Protein AF-A0A9P0QC18-F1 (afdb_monomer_lite)

pLDDT: mean 82.93, std 15.1, range [37.62, 96.75]

Structure (mmCIF, N/CA/C/O backbone):
data_AF-A0A9P0QC18-F1
#
_entry.id   AF-A0A9P0QC18-F1
#
loop_
_atom_site.group_PDB
_atom_site.id
_atom_site.type_symbol
_atom_site.label_atom_id
_atom_site.label_alt_id
_atom_site.label_comp_id
_atom_site.label_asym_id
_atom_site.label_entity_id
_atom_site.label_seq_id
_atom_site.pdbx_PDB_ins_code
_atom_site.Cartn_x
_atom_site.Cartn_y
_atom_site.Cartn_z
_atom_site.occupancy
_atom_site.B_iso_or_equiv
_atom_site.auth_seq_id
_atom_site.auth_comp_id
_atom_site.auth_asym_id
_atom_site.auth_atom_id
_atom_site.pdbx_PDB_model_num
ATOM 1 N N . MET A 1 1 ? 7.847 1.633 -31.147 1.00 37.62 1 MET A N 1
ATOM 2 C CA . MET A 1 1 ? 7.925 2.990 -30.571 1.00 37.62 1 MET A CA 1
ATOM 3 C C . MET A 1 1 ? 8.164 2.812 -29.081 1.00 37.62 1 MET A C 1
ATOM 5 O O . MET A 1 1 ? 7.257 2.337 -28.421 1.00 37.62 1 MET A O 1
ATOM 9 N N . ASN A 1 2 ? 9.373 3.100 -28.589 1.00 45.09 2 ASN A N 1
ATOM 10 C CA . ASN A 1 2 ? 9.670 3.165 -27.152 1.00 45.09 2 ASN A CA 1
ATOM 11 C C . ASN A 1 2 ? 9.292 4.566 -26.666 1.00 45.09 2 ASN A C 1
ATOM 13 O O . ASN A 1 2 ? 10.047 5.509 -26.902 1.00 45.09 2 ASN A O 1
ATOM 17 N N . LEU A 1 3 ? 8.119 4.720 -26.050 1.00 53.09 3 LEU A N 1
ATOM 18 C CA . LEU A 1 3 ? 7.807 5.916 -25.271 1.00 53.09 3 LEU A CA 1
ATOM 19 C C . LEU A 1 3 ? 8.216 5.632 -23.825 1.00 53.09 3 LEU A C 1
ATOM 21 O O . LEU A 1 3 ? 7.545 4.859 -23.161 1.00 53.09 3 LEU A O 1
ATOM 25 N N . LEU A 1 4 ? 9.339 6.227 -23.408 1.00 53.38 4 LEU A N 1
ATOM 26 C CA . LEU A 1 4 ? 9.738 6.503 -22.019 1.00 53.38 4 LEU A CA 1
ATOM 27 C C . LEU A 1 4 ? 9.191 5.510 -20.975 1.00 53.38 4 LEU A C 1
ATOM 29 O O . LEU A 1 4 ? 8.343 5.851 -20.157 1.00 53.38 4 LEU A O 1
ATOM 33 N N . THR A 1 5 ? 9.715 4.286 -21.014 1.00 53.41 5 THR A N 1
ATOM 34 C CA . THR A 1 5 ? 9.776 3.370 -19.870 1.00 53.41 5 THR A CA 1
ATOM 35 C C . THR A 1 5 ? 10.675 3.996 -18.813 1.00 53.41 5 THR A C 1
ATOM 37 O O . THR A 1 5 ? 11.880 3.756 -18.787 1.00 53.41 5 THR A O 1
ATOM 40 N N . ASP A 1 6 ? 10.106 4.892 -18.026 1.00 65.56 6 ASP A N 1
ATOM 41 C CA . ASP A 1 6 ? 10.673 5.312 -16.761 1.00 65.56 6 ASP A CA 1
ATOM 42 C C . ASP A 1 6 ? 9.499 5.421 -15.793 1.00 65.56 6 ASP A C 1
ATOM 44 O O . ASP A 1 6 ? 8.499 6.092 -16.076 1.00 65.56 6 ASP A O 1
ATOM 48 N N . ASP A 1 7 ? 9.608 4.749 -14.650 1.00 70.12 7 ASP A N 1
ATOM 49 C CA . ASP A 1 7 ? 8.601 4.782 -13.587 1.00 70.12 7 ASP A CA 1
ATOM 50 C C . ASP A 1 7 ? 8.361 6.210 -13.055 1.00 70.12 7 ASP A C 1
ATOM 52 O O . ASP A 1 7 ? 7.443 6.432 -12.264 1.00 70.12 7 ASP A O 1
ATOM 56 N N . SER A 1 8 ? 9.135 7.204 -13.510 1.00 82.19 8 SER A N 1
ATOM 57 C CA . SER A 1 8 ? 8.944 8.626 -13.219 1.00 82.19 8 SER A CA 1
ATOM 58 C C . SER A 1 8 ? 7.530 9.133 -13.491 1.00 82.19 8 SER A C 1
ATOM 60 O O . SER A 1 8 ? 7.028 9.924 -12.697 1.00 82.19 8 SER A O 1
ATOM 62 N N . ILE A 1 9 ? 6.840 8.657 -14.534 1.00 88.62 9 ILE A N 1
ATOM 63 C CA . ILE A 1 9 ? 5.448 9.069 -14.795 1.00 88.62 9 ILE A CA 1
ATOM 64 C C . ILE A 1 9 ? 4.527 8.580 -13.670 1.00 88.62 9 ILE A C 1
ATOM 66 O O . ILE A 1 9 ? 3.720 9.350 -13.144 1.00 88.62 9 ILE A O 1
ATOM 70 N N . TRP A 1 10 ? 4.670 7.315 -13.268 1.00 89.38 10 TRP A N 1
ATOM 71 C CA . TRP A 1 10 ? 3.891 6.710 -12.185 1.00 89.38 10 TRP A CA 1
ATOM 72 C C . TRP A 1 10 ? 4.213 7.349 -10.838 1.00 89.38 10 TRP A C 1
ATOM 74 O O . TRP A 1 10 ? 3.314 7.597 -10.034 1.00 89.38 10 TRP A O 1
ATOM 84 N N . PHE A 1 11 ? 5.484 7.683 -10.621 1.00 90.44 11 PHE A N 1
ATOM 85 C CA . PHE A 1 11 ? 5.934 8.417 -9.451 1.00 90.44 11 PHE A CA 1
ATOM 86 C C . PHE A 1 11 ? 5.293 9.804 -9.379 1.00 90.44 11 PHE A C 1
ATOM 88 O O . PHE A 1 11 ? 4.700 10.138 -8.357 1.00 90.44 11 PHE A O 1
ATOM 95 N N . THR A 1 12 ? 5.377 10.607 -10.444 1.00 90.94 12 THR A N 1
ATOM 96 C CA . THR A 1 12 ? 4.782 11.952 -10.482 1.00 90.94 12 THR A CA 1
ATOM 97 C C . THR A 1 12 ? 3.273 11.887 -10.272 1.00 90.94 12 THR A C 1
ATOM 99 O O . THR A 1 12 ? 2.735 12.636 -9.463 1.00 90.94 12 THR A O 1
ATOM 102 N N . MET A 1 13 ? 2.598 10.940 -10.922 1.00 91.94 13 MET A N 1
ATOM 103 C CA . MET A 1 13 ? 1.160 10.735 -10.762 1.00 91.94 13 MET A CA 1
ATOM 104 C C . MET A 1 13 ? 0.777 10.393 -9.314 1.00 91.94 13 MET A C 1
ATOM 106 O O . MET A 1 13 ? -0.166 10.972 -8.774 1.00 91.94 13 MET A O 1
ATOM 110 N N . LEU A 1 14 ? 1.514 9.493 -8.653 1.00 93.44 14 LEU A N 1
ATOM 111 C CA . LEU A 1 14 ? 1.277 9.177 -7.242 1.00 93.44 14 LEU A CA 1
ATOM 112 C C . LEU A 1 14 ? 1.618 10.360 -6.324 1.00 93.44 14 LEU A C 1
ATOM 114 O O . LEU A 1 14 ? 0.857 10.625 -5.398 1.00 93.44 14 LEU A O 1
ATOM 118 N N . GLN A 1 15 ? 2.697 11.103 -6.596 1.00 94.62 15 GLN A N 1
ATOM 119 C CA . GLN A 1 15 ? 3.048 12.329 -5.861 1.00 94.62 15 GLN A CA 1
ATOM 120 C C . GLN A 1 15 ? 1.962 13.405 -5.951 1.00 94.62 15 GLN A C 1
ATOM 122 O O . GLN A 1 15 ? 1.732 14.125 -4.989 1.00 94.62 15 GLN A O 1
ATOM 127 N N . GLU A 1 16 ? 1.264 13.533 -7.073 1.00 92.94 16 GLU A N 1
ATOM 128 C CA . GLU A 1 16 ? 0.127 14.454 -7.156 1.00 92.94 16 GLU A CA 1
ATOM 129 C C . GLU A 1 16 ? -1.094 13.894 -6.415 1.00 92.94 16 GLU A C 1
ATOM 131 O O . GLU A 1 16 ? -1.780 14.614 -5.685 1.00 92.94 16 GLU A O 1
ATOM 136 N N . ALA A 1 17 ? -1.345 12.590 -6.555 1.00 92.12 17 ALA A N 1
ATOM 137 C CA . ALA A 1 17 ? -2.498 11.929 -5.961 1.00 92.12 17 ALA A CA 1
ATOM 138 C C . ALA A 1 17 ? -2.505 11.982 -4.425 1.00 92.12 17 ALA A C 1
ATOM 140 O O . ALA A 1 17 ? -3.583 12.141 -3.851 1.00 92.12 17 ALA A O 1
ATOM 141 N N . ILE A 1 18 ? -1.345 11.909 -3.754 1.00 93.25 18 ILE A N 1
ATOM 142 C CA . ILE A 1 18 ? -1.282 11.972 -2.278 1.00 93.25 18 ILE A CA 1
ATOM 143 C C . ILE A 1 18 ? -1.828 13.286 -1.703 1.00 93.25 18 ILE A C 1
ATOM 145 O O . ILE A 1 18 ? -2.205 13.330 -0.537 1.00 93.25 18 ILE A O 1
ATOM 149 N N . HIS A 1 19 ? -1.879 14.358 -2.498 1.00 89.12 19 HIS A N 1
ATOM 150 C CA . HIS A 1 19 ? -2.380 15.659 -2.052 1.00 89.12 19 HIS A CA 1
ATOM 151 C C . HIS A 1 19 ? -3.895 15.818 -2.211 1.00 89.12 19 HIS A C 1
ATOM 153 O O . HIS A 1 19 ? -4.464 16.767 -1.672 1.00 89.12 19 HIS A O 1
ATOM 159 N N . VAL A 1 20 ? -4.548 14.926 -2.960 1.00 85.12 20 VAL A N 1
ATOM 160 C CA . VAL A 1 20 ? -5.965 15.069 -3.341 1.00 85.12 20 VAL A CA 1
ATOM 161 C C . VAL A 1 20 ? -6.814 13.839 -3.028 1.00 85.12 20 VAL A C 1
ATOM 163 O O . VAL A 1 20 ? -8.036 13.950 -2.965 1.00 85.12 20 VAL A O 1
ATOM 166 N N . GLN A 1 21 ? -6.202 12.666 -2.846 1.00 82.12 21 GLN A N 1
ATOM 167 C CA . GLN A 1 21 ? -6.907 11.415 -2.580 1.00 82.12 21 GLN A CA 1
ATOM 168 C C . GLN A 1 21 ? -6.737 10.956 -1.136 1.00 82.12 21 GLN A C 1
ATOM 170 O O . GLN A 1 21 ? -5.661 11.048 -0.553 1.00 82.12 21 GLN A O 1
ATOM 175 N N . LEU A 1 22 ? -7.798 10.354 -0.599 1.00 88.38 22 LEU A N 1
ATOM 176 C CA . LEU A 1 22 ? -7.730 9.612 0.656 1.00 88.38 22 LEU A CA 1
ATOM 177 C C . LEU A 1 22 ? -6.853 8.352 0.499 1.00 88.38 22 LEU A C 1
ATOM 179 O O . LEU A 1 22 ? -6.864 7.748 -0.583 1.00 88.38 22 LEU A O 1
ATOM 183 N N . PRO A 1 23 ? -6.183 7.880 1.571 1.00 89.38 23 PRO A N 1
ATOM 184 C CA . PRO A 1 23 ? -5.301 6.705 1.541 1.00 89.38 23 PRO A CA 1
ATOM 185 C C . PRO A 1 23 ? -5.927 5.472 0.883 1.00 89.38 23 PRO A C 1
ATOM 187 O O . PRO A 1 23 ? -5.296 4.783 0.085 1.00 89.38 23 PRO A O 1
ATOM 190 N N . ARG A 1 24 ? -7.213 5.223 1.136 1.00 88.56 24 ARG A N 1
ATOM 191 C CA . ARG A 1 24 ? -7.965 4.126 0.519 1.00 88.56 24 ARG A CA 1
ATOM 192 C C . ARG A 1 24 ? -8.126 4.269 -0.997 1.00 88.56 24 ARG A C 1
ATOM 194 O O . ARG A 1 24 ? -7.921 3.303 -1.733 1.00 88.56 24 ARG A O 1
ATOM 201 N N . ALA A 1 25 ? -8.511 5.455 -1.470 1.00 89.31 25 ALA A N 1
ATOM 202 C CA . ALA A 1 25 ? -8.638 5.726 -2.901 1.00 89.31 25 ALA A CA 1
ATOM 203 C C . ALA A 1 25 ? -7.273 5.601 -3.592 1.00 89.31 25 ALA A C 1
ATOM 205 O O . ALA A 1 25 ? -7.180 4.965 -4.643 1.00 89.31 25 ALA A O 1
ATOM 206 N N . LEU A 1 26 ? -6.219 6.078 -2.924 1.00 93.31 26 LEU A N 1
ATOM 207 C CA . LEU A 1 26 ? -4.834 5.923 -3.347 1.00 93.31 26 LEU A CA 1
ATOM 208 C C . LEU A 1 26 ? -4.414 4.441 -3.425 1.00 93.31 26 LEU A C 1
ATOM 210 O O . LEU A 1 26 ? -3.851 4.033 -4.436 1.00 93.31 26 LEU A O 1
ATOM 214 N N . ARG A 1 27 ? -4.753 3.599 -2.432 1.00 94.75 27 ARG A N 1
ATOM 215 C CA . ARG A 1 27 ? -4.515 2.136 -2.470 1.00 94.75 27 ARG A CA 1
ATOM 216 C C . ARG A 1 27 ? -5.213 1.454 -3.637 1.00 94.75 27 ARG A C 1
ATOM 218 O O . ARG A 1 27 ? -4.623 0.599 -4.302 1.00 94.75 27 ARG A O 1
ATOM 225 N N . ARG A 1 28 ? -6.467 1.822 -3.903 1.00 92.81 28 ARG A N 1
ATOM 226 C CA . ARG A 1 28 ? -7.210 1.305 -5.057 1.00 92.81 28 ARG A CA 1
ATOM 227 C C . ARG A 1 28 ? -6.547 1.727 -6.365 1.00 92.81 28 ARG A C 1
ATOM 229 O O . ARG A 1 28 ? -6.358 0.879 -7.230 1.00 92.81 28 ARG A O 1
ATOM 236 N N . MET A 1 29 ? -6.160 2.997 -6.489 1.00 94.38 29 MET A N 1
ATOM 237 C CA . MET A 1 29 ? -5.453 3.503 -7.665 1.00 94.38 29 MET A CA 1
ATOM 238 C C . MET A 1 29 ? -4.127 2.767 -7.872 1.00 94.38 29 MET A C 1
ATOM 240 O O . MET A 1 29 ? -3.884 2.266 -8.964 1.00 94.38 29 MET A O 1
ATOM 244 N N . PHE A 1 30 ? -3.324 2.605 -6.821 1.00 96.12 30 PHE A N 1
ATOM 245 C CA . PHE A 1 30 ? -2.089 1.825 -6.865 1.00 96.12 30 PHE A CA 1
ATOM 246 C C . PHE A 1 30 ? -2.341 0.389 -7.351 1.00 96.12 30 PHE A C 1
ATOM 248 O O . PHE A 1 30 ? -1.670 -0.085 -8.261 1.00 96.12 30 PHE A O 1
ATOM 255 N N . SER A 1 31 ? -3.373 -0.279 -6.828 1.00 95.31 31 SER A N 1
ATOM 256 C CA . SER A 1 31 ? -3.749 -1.635 -7.259 1.00 95.31 31 SER A CA 1
ATOM 257 C C . SER A 1 31 ? -4.161 -1.693 -8.737 1.00 95.31 31 SER A C 1
ATOM 259 O O . SER A 1 31 ? -3.834 -2.650 -9.434 1.00 95.31 31 SER A O 1
ATOM 261 N N . GLN A 1 32 ? -4.859 -0.669 -9.237 1.00 94.38 32 GLN A N 1
ATOM 262 C CA . GLN A 1 32 ? -5.193 -0.548 -10.659 1.00 94.38 32 GLN A CA 1
ATOM 263 C C . GLN A 1 32 ? -3.944 -0.320 -11.514 1.00 94.38 32 GLN A C 1
ATOM 265 O O . GLN A 1 32 ? -3.822 -0.933 -12.572 1.00 94.38 32 GLN A O 1
ATOM 270 N N . MET A 1 33 ? -3.005 0.508 -11.052 1.00 94.56 33 MET A N 1
ATOM 271 C CA . MET A 1 33 ? -1.736 0.723 -11.745 1.00 94.56 33 MET A CA 1
ATOM 272 C C . MET A 1 33 ? -0.961 -0.591 -11.880 1.00 94.56 33 MET A C 1
ATOM 274 O O . MET A 1 33 ? -0.520 -0.911 -12.975 1.00 94.56 33 MET A O 1
ATOM 278 N N . LEU A 1 34 ? -0.881 -1.408 -10.822 1.00 95.25 34 LEU A N 1
ATOM 279 C CA . LEU A 1 34 ? -0.255 -2.736 -10.905 1.00 95.25 34 LEU A CA 1
ATOM 280 C C . LEU A 1 34 ? -0.886 -3.612 -12.000 1.00 95.25 34 LEU A C 1
ATOM 282 O O . LEU A 1 34 ? -0.185 -4.301 -12.730 1.00 95.25 34 LEU A O 1
ATOM 286 N N . LEU A 1 35 ? -2.213 -3.598 -12.131 1.00 94.25 35 LEU A N 1
ATOM 287 C CA . LEU A 1 35 ? -2.922 -4.470 -13.073 1.00 94.25 35 LEU A CA 1
ATOM 288 C C . LEU A 1 35 ? -2.829 -4.018 -14.532 1.00 94.25 35 LEU A C 1
ATOM 290 O O . LEU A 1 35 ? -2.860 -4.864 -15.427 1.00 94.25 35 LEU A O 1
ATOM 294 N N . PHE A 1 36 ? -2.791 -2.708 -14.774 1.00 92.56 36 PHE A N 1
ATOM 295 C CA . PHE A 1 36 ? -3.024 -2.142 -16.105 1.00 92.56 36 PHE A CA 1
ATOM 296 C C . PHE A 1 36 ? -1.855 -1.325 -16.658 1.00 92.56 36 PHE A C 1
ATOM 298 O O . PHE A 1 36 ? -1.877 -0.981 -17.839 1.00 92.56 36 PHE A O 1
ATOM 305 N N . CYS A 1 37 ? -0.849 -1.012 -15.842 1.00 90.06 37 CYS A N 1
ATOM 306 C CA . CYS A 1 37 ? 0.312 -0.231 -16.249 1.00 90.06 37 CYS A CA 1
ATOM 307 C C . CYS A 1 37 ? 1.572 -1.102 -16.323 1.00 90.06 37 CYS A C 1
ATOM 309 O O . CYS A 1 37 ? 1.740 -2.059 -15.570 1.00 90.06 37 CYS A O 1
ATOM 311 N N . GLU A 1 38 ? 2.487 -0.734 -17.218 1.00 87.38 38 GLU A N 1
ATOM 312 C CA . GLU A 1 38 ? 3.839 -1.291 -17.250 1.00 87.38 38 GLU A CA 1
ATOM 313 C C . GLU A 1 38 ? 4.696 -0.528 -16.234 1.00 87.38 38 GLU A C 1
ATOM 315 O O . GLU A 1 38 ? 5.188 0.565 -16.513 1.00 87.38 38 GLU A O 1
ATOM 320 N N . ILE A 1 39 ? 4.793 -1.081 -15.025 1.00 88.94 39 ILE A N 1
ATOM 321 C CA . ILE A 1 39 ? 5.639 -0.567 -13.944 1.00 88.94 39 ILE A CA 1
ATOM 322 C C . ILE A 1 39 ? 6.908 -1.418 -13.898 1.00 88.94 39 ILE A C 1
ATOM 324 O O . ILE A 1 39 ? 6.823 -2.640 -13.754 1.00 88.94 39 ILE A O 1
ATOM 328 N N . GLU A 1 40 ? 8.072 -0.785 -14.005 1.00 88.31 40 GLU A N 1
ATOM 329 C CA . GLU A 1 40 ? 9.367 -1.471 -14.023 1.00 88.31 40 GLU A CA 1
ATOM 330 C C . GLU A 1 40 ? 9.722 -2.031 -12.639 1.00 88.31 40 GLU A C 1
ATOM 332 O O . GLU A 1 40 ? 10.151 -3.182 -12.520 1.00 88.31 40 GLU A O 1
ATOM 337 N N . ASN A 1 41 ? 9.484 -1.253 -11.579 1.00 90.44 41 ASN A N 1
ATOM 338 C CA . ASN A 1 41 ? 9.762 -1.648 -10.204 1.00 90.44 41 ASN A CA 1
ATOM 339 C C . ASN A 1 41 ? 8.602 -1.312 -9.241 1.00 90.44 41 ASN A C 1
ATOM 341 O O . ASN A 1 41 ? 8.658 -0.329 -8.489 1.00 90.44 41 ASN A O 1
ATOM 345 N N . PRO A 1 42 ? 7.560 -2.166 -9.184 1.00 93.94 42 PRO A N 1
ATOM 346 C CA . PRO A 1 42 ? 6.438 -1.981 -8.266 1.00 93.94 42 PRO A CA 1
ATOM 347 C C . PRO A 1 42 ? 6.844 -1.927 -6.790 1.00 93.94 42 PRO A C 1
ATOM 349 O O . PRO A 1 42 ? 6.217 -1.214 -6.007 1.00 93.94 42 PRO A O 1
ATOM 352 N N . LEU A 1 43 ? 7.900 -2.655 -6.409 1.00 94.62 43 LEU A N 1
ATOM 353 C CA . LEU A 1 43 ? 8.417 -2.662 -5.044 1.00 94.62 43 LEU A CA 1
ATOM 354 C C . LEU A 1 43 ? 9.018 -1.304 -4.665 1.00 94.62 43 LEU A C 1
ATOM 356 O O . LEU A 1 43 ? 8.758 -0.818 -3.569 1.00 94.62 43 LEU A O 1
ATOM 360 N N . ALA A 1 44 ? 9.773 -0.666 -5.561 1.00 93.88 44 ALA A N 1
ATOM 361 C CA . ALA A 1 44 ? 10.315 0.669 -5.313 1.00 93.88 44 ALA A CA 1
ATOM 362 C C . ALA A 1 44 ? 9.201 1.714 -5.149 1.00 93.88 44 ALA A C 1
ATOM 364 O O . ALA A 1 44 ? 9.261 2.529 -4.227 1.00 93.88 44 ALA A O 1
ATOM 365 N N . LEU A 1 45 ? 8.155 1.660 -5.985 1.00 93.81 45 LEU A N 1
ATOM 366 C CA . LEU A 1 45 ? 6.981 2.523 -5.815 1.00 93.81 45 LEU A CA 1
ATOM 367 C C . LEU A 1 45 ? 6.267 2.246 -4.488 1.00 93.81 45 LEU A C 1
ATOM 369 O O . LEU A 1 45 ? 5.942 3.182 -3.761 1.00 93.81 45 LEU A O 1
ATOM 373 N N . TRP A 1 46 ? 6.055 0.980 -4.133 1.00 96.50 46 TRP A N 1
ATOM 374 C CA . TRP A 1 46 ? 5.486 0.632 -2.834 1.00 96.50 46 TRP A CA 1
ATOM 375 C C . TRP A 1 46 ? 6.311 1.217 -1.681 1.00 96.50 46 TRP A C 1
ATOM 377 O O . TRP A 1 46 ? 5.759 1.923 -0.846 1.00 96.50 46 TRP A O 1
ATOM 387 N N . GLU A 1 47 ? 7.625 0.993 -1.647 1.00 96.25 47 GLU A N 1
ATOM 388 C CA . GLU A 1 47 ? 8.496 1.483 -0.571 1.00 96.25 47 GLU A CA 1
ATOM 389 C C . GLU A 1 47 ? 8.459 3.008 -0.424 1.00 96.25 47 GLU A C 1
ATOM 391 O O . GLU A 1 47 ? 8.471 3.522 0.696 1.00 96.25 47 GLU A O 1
ATOM 396 N N . GLN A 1 48 ? 8.340 3.725 -1.541 1.00 95.75 48 GLN A N 1
ATOM 397 C CA . GLN A 1 48 ? 8.227 5.178 -1.552 1.00 95.75 48 GLN A CA 1
ATOM 398 C C . GLN A 1 48 ? 6.884 5.677 -0.993 1.00 95.75 48 GLN A C 1
ATOM 400 O O . GLN A 1 48 ? 6.840 6.691 -0.297 1.00 95.75 48 GLN A O 1
ATOM 405 N N . PHE A 1 49 ? 5.780 4.994 -1.311 1.00 96.50 49 PHE A N 1
ATOM 406 C CA . PHE A 1 49 ? 4.424 5.480 -1.032 1.00 96.50 49 PHE A CA 1
ATOM 407 C C . PHE A 1 49 ? 3.700 4.734 0.096 1.00 96.50 49 PHE A C 1
ATOM 409 O O . PHE A 1 49 ? 2.619 5.169 0.493 1.00 96.50 49 PHE A O 1
ATOM 416 N N . LYS A 1 50 ? 4.268 3.660 0.663 1.00 96.69 50 LYS A N 1
ATOM 417 C CA . LYS A 1 50 ? 3.615 2.800 1.673 1.00 96.69 50 LYS A CA 1
ATOM 418 C C . LYS A 1 50 ? 3.085 3.559 2.884 1.00 96.69 50 LYS A C 1
ATOM 420 O O . LYS A 1 50 ? 2.046 3.182 3.418 1.00 96.69 5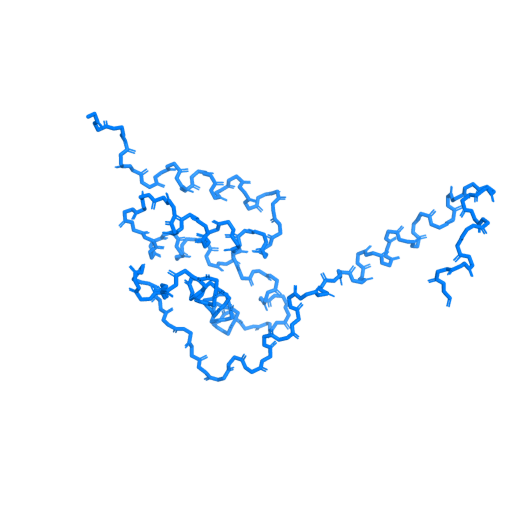0 LYS A O 1
ATOM 425 N N . TYR A 1 51 ? 3.751 4.646 3.279 1.00 96.75 51 TYR A N 1
ATOM 426 C CA . TYR A 1 51 ? 3.281 5.531 4.345 1.00 96.75 51 TYR A CA 1
ATOM 427 C C . TYR A 1 51 ? 1.937 6.177 3.991 1.00 96.75 51 TYR A C 1
ATOM 429 O O . TYR A 1 51 ? 0.962 6.000 4.713 1.00 96.75 51 TYR A O 1
ATOM 437 N N . HIS A 1 52 ? 1.850 6.841 2.836 1.00 96.06 52 HIS A N 1
ATOM 438 C CA . HIS A 1 52 ? 0.616 7.475 2.357 1.00 96.06 52 HIS A CA 1
ATOM 439 C C . HIS A 1 52 ? -0.474 6.451 2.032 1.00 96.06 52 HIS A C 1
ATOM 441 O O . HIS A 1 52 ? -1.644 6.656 2.341 1.00 96.06 52 HIS A O 1
ATOM 447 N N . LEU A 1 53 ? -0.080 5.313 1.459 1.00 95.50 53 LEU A N 1
ATOM 448 C CA . LEU A 1 53 ? -0.967 4.188 1.181 1.00 95.50 53 LEU A CA 1
ATOM 449 C C . LEU A 1 53 ? -1.493 3.518 2.446 1.00 95.50 53 LEU A C 1
ATOM 451 O O . LEU A 1 53 ? -2.398 2.709 2.325 1.00 95.50 53 LEU A O 1
ATOM 455 N N . SER A 1 54 ? -0.957 3.798 3.631 1.00 94.12 54 SER A N 1
ATOM 456 C CA . SER A 1 54 ? -1.374 3.147 4.883 1.00 94.12 54 SER A CA 1
ATOM 457 C C . SER A 1 54 ? -1.721 4.157 5.971 1.00 94.12 54 SER A C 1
ATOM 459 O O . SER A 1 54 ? -1.855 3.782 7.128 1.00 94.12 54 SER A O 1
ATOM 461 N N . GLU A 1 55 ? -1.839 5.437 5.628 1.00 93.31 55 GLU A N 1
ATOM 462 C CA . GLU A 1 55 ? -1.884 6.533 6.596 1.00 93.31 55 GLU A CA 1
ATOM 463 C C . GLU A 1 55 ? -3.087 6.444 7.551 1.00 93.31 55 GLU A C 1
ATOM 465 O O . GLU A 1 55 ? -2.958 6.652 8.754 1.00 93.31 55 GLU A O 1
ATOM 470 N N . ASP A 1 56 ? -4.255 6.078 7.036 1.00 88.25 56 ASP A N 1
ATOM 471 C CA . ASP A 1 56 ? -5.462 5.799 7.817 1.00 88.25 56 ASP A CA 1
ATOM 472 C C . ASP A 1 56 ? -5.288 4.598 8.760 1.00 88.25 56 ASP A C 1
ATOM 474 O O . ASP A 1 56 ? -5.678 4.674 9.925 1.00 88.25 56 ASP A O 1
ATOM 478 N N . TYR A 1 57 ? -4.635 3.524 8.311 1.00 89.38 57 TYR A N 1
ATOM 479 C CA . TYR A 1 57 ? -4.297 2.394 9.178 1.00 89.38 57 TYR A CA 1
ATOM 480 C C . TYR A 1 57 ? -3.270 2.775 10.246 1.00 89.38 57 TYR A C 1
ATOM 482 O O . TYR A 1 57 ? -3.427 2.378 11.396 1.00 89.38 57 TYR A O 1
ATOM 490 N N . ILE A 1 58 ? -2.269 3.594 9.912 1.00 90.94 58 ILE A N 1
ATOM 491 C CA . ILE A 1 58 ? -1.279 4.102 10.873 1.00 90.94 58 ILE A CA 1
ATOM 492 C C . ILE A 1 58 ? -1.979 4.912 11.965 1.00 90.94 58 ILE A C 1
ATOM 494 O O . ILE A 1 58 ? -1.730 4.688 13.148 1.00 90.94 58 ILE A O 1
ATOM 498 N N . ARG A 1 59 ? -2.898 5.812 11.589 1.00 87.31 59 ARG A N 1
ATOM 499 C CA . ARG A 1 59 ? -3.672 6.618 12.549 1.00 87.31 59 ARG A CA 1
ATOM 500 C C . ARG A 1 59 ? -4.521 5.758 13.488 1.00 87.31 59 ARG A C 1
ATOM 502 O O . ARG A 1 59 ? -4.657 6.109 14.654 1.00 87.31 59 ARG A O 1
ATOM 509 N N . ARG A 1 60 ? -5.089 4.652 12.992 1.00 84.38 60 ARG A N 1
ATOM 510 C CA . ARG A 1 60 ? -5.956 3.751 13.776 1.00 84.38 60 ARG A CA 1
ATOM 511 C C . ARG A 1 60 ? -5.181 2.793 14.672 1.00 84.38 60 ARG A C 1
ATOM 513 O O . ARG A 1 60 ? -5.561 2.586 15.818 1.00 84.38 60 ARG A O 1
ATOM 520 N N . LEU A 1 61 ? -4.126 2.186 14.138 1.00 84.69 61 LEU A N 1
ATOM 521 C CA . LEU A 1 61 ? -3.412 1.084 14.782 1.00 84.69 61 LEU A CA 1
ATOM 522 C C . LEU A 1 61 ? -2.226 1.564 15.621 1.00 84.69 61 LEU A C 1
ATOM 524 O O . LEU A 1 61 ? -1.810 0.859 16.536 1.00 84.69 61 LEU A O 1
ATOM 528 N N . ASN A 1 62 ? -1.684 2.750 15.319 1.00 86.25 62 ASN A N 1
ATOM 529 C CA . ASN A 1 62 ? -0.464 3.286 15.926 1.00 86.25 62 ASN A CA 1
ATOM 530 C C . ASN A 1 62 ? 0.736 2.311 15.847 1.00 86.25 62 ASN A C 1
ATOM 532 O O . ASN A 1 62 ? 1.626 2.323 16.696 1.00 86.25 62 ASN A O 1
ATOM 536 N N . ASP A 1 63 ? 0.744 1.467 14.813 1.00 88.31 63 ASP A N 1
ATOM 537 C CA . ASP A 1 63 ? 1.785 0.497 14.480 1.00 88.31 63 ASP A CA 1
ATOM 538 C C . ASP A 1 63 ? 1.971 0.512 12.958 1.00 88.31 63 ASP A C 1
ATOM 540 O O . ASP A 1 63 ? 1.058 0.178 12.197 1.00 88.31 63 ASP A O 1
ATOM 544 N N . ASN A 1 64 ? 3.152 0.945 12.513 1.00 92.94 64 ASN A N 1
ATOM 545 C CA . ASN A 1 64 ? 3.441 1.114 11.093 1.00 92.94 64 ASN A CA 1
ATOM 546 C C . ASN A 1 64 ? 3.559 -0.221 10.359 1.00 92.94 64 ASN A C 1
ATOM 548 O O . ASN A 1 64 ? 3.073 -0.329 9.237 1.00 92.94 64 ASN A O 1
ATOM 552 N N . ASP A 1 65 ? 4.191 -1.225 10.965 1.00 92.56 65 ASP A N 1
ATOM 553 C CA . ASP A 1 65 ? 4.414 -2.511 10.302 1.00 92.56 65 ASP A CA 1
ATOM 554 C C . ASP A 1 65 ? 3.087 -3.251 10.142 1.00 92.56 65 ASP A C 1
ATOM 556 O O . ASP A 1 65 ? 2.795 -3.799 9.074 1.00 92.56 65 ASP A O 1
ATOM 560 N N . L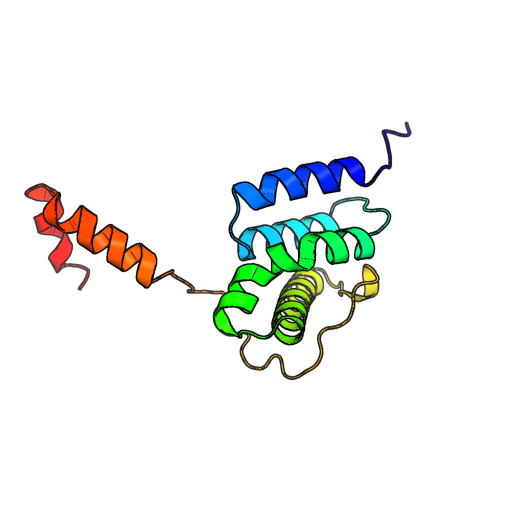EU A 1 66 ? 2.232 -3.177 11.166 1.00 90.25 66 LEU A N 1
ATOM 561 C CA . LEU A 1 66 ? 0.874 -3.689 11.077 1.00 90.25 66 LEU A CA 1
ATOM 562 C C . LEU A 1 66 ? 0.062 -2.917 10.027 1.00 90.25 66 LEU A C 1
ATOM 564 O O . LEU A 1 66 ? -0.571 -3.536 9.177 1.00 90.25 66 LEU A O 1
ATOM 568 N N . ALA A 1 67 ? 0.124 -1.584 10.006 1.00 91.56 67 ALA A N 1
ATOM 569 C CA . ALA A 1 67 ? -0.577 -0.776 9.008 1.00 91.56 67 ALA A CA 1
ATOM 570 C C . ALA A 1 67 ? -0.139 -1.085 7.563 1.00 91.56 67 ALA A C 1
ATOM 572 O O . ALA A 1 67 ? -0.984 -1.221 6.674 1.00 91.56 67 ALA A O 1
ATOM 573 N N . TYR A 1 68 ? 1.165 -1.259 7.328 1.00 94.38 68 TYR A N 1
ATOM 574 C CA . TYR A 1 68 ? 1.698 -1.677 6.029 1.00 94.38 68 TYR A CA 1
ATOM 575 C C . TYR A 1 68 ? 1.205 -3.068 5.642 1.00 94.38 68 TYR A C 1
ATOM 577 O O . TYR A 1 68 ? 0.811 -3.276 4.493 1.00 94.38 68 TYR A O 1
ATOM 585 N N . ASN A 1 69 ? 1.161 -4.005 6.592 1.00 92.81 69 ASN A N 1
ATOM 586 C CA . ASN A 1 69 ? 0.611 -5.335 6.357 1.00 92.81 69 ASN A CA 1
ATOM 587 C C . ASN A 1 69 ? -0.872 -5.280 5.950 1.00 92.81 69 ASN A C 1
ATOM 589 O O . ASN A 1 69 ? -1.285 -5.960 5.012 1.00 92.81 69 ASN A O 1
ATOM 593 N N . TYR A 1 70 ? -1.663 -4.416 6.592 1.00 90.31 70 TYR A N 1
ATOM 594 C CA . TYR A 1 70 ? -3.073 -4.204 6.251 1.00 90.31 70 TYR A CA 1
ATOM 595 C C . TYR A 1 70 ? -3.250 -3.619 4.844 1.00 90.31 70 TYR A C 1
ATOM 597 O O . TYR A 1 70 ? -4.099 -4.077 4.075 1.00 90.31 70 TYR A O 1
ATOM 605 N N . ALA A 1 71 ? -2.427 -2.643 4.463 1.00 93.19 71 ALA A N 1
ATOM 606 C CA . ALA A 1 71 ? -2.443 -2.100 3.109 1.00 93.19 71 ALA A CA 1
ATOM 607 C C . ALA A 1 71 ? -2.027 -3.146 2.058 1.00 93.19 71 ALA A C 1
ATOM 609 O O . ALA A 1 71 ? -2.689 -3.262 1.023 1.00 93.19 71 ALA A O 1
ATOM 610 N N . LEU A 1 72 ? -1.011 -3.970 2.340 1.00 94.62 72 LEU A N 1
ATOM 611 C CA . LEU A 1 72 ? -0.635 -5.100 1.483 1.00 94.62 72 LEU A CA 1
ATOM 612 C C . LEU A 1 72 ? -1.759 -6.132 1.362 1.00 94.62 72 LEU A C 1
ATOM 614 O O . LEU A 1 72 ? -1.962 -6.671 0.274 1.00 94.62 72 LEU A O 1
ATOM 618 N N . ALA A 1 73 ? -2.509 -6.390 2.435 1.00 92.06 73 ALA A N 1
ATOM 619 C CA . ALA A 1 73 ? -3.651 -7.300 2.420 1.00 92.06 73 ALA A CA 1
ATOM 620 C C . ALA A 1 73 ? -4.797 -6.781 1.545 1.00 92.06 73 ALA A C 1
ATOM 622 O O . ALA A 1 73 ? -5.351 -7.537 0.740 1.00 92.06 73 ALA A O 1
ATOM 623 N N . TYR A 1 74 ? -5.104 -5.484 1.646 1.00 91.75 74 TYR A N 1
ATOM 624 C CA . TYR A 1 74 ? -6.076 -4.815 0.781 1.00 91.75 74 TYR A CA 1
ATOM 625 C C . TYR A 1 74 ? -5.702 -4.967 -0.699 1.00 91.75 74 TYR A C 1
ATOM 627 O O . TYR A 1 74 ? -6.514 -5.427 -1.505 1.00 91.75 74 TYR A O 1
ATOM 635 N N . ILE A 1 75 ? -4.455 -4.625 -1.047 1.00 93.50 75 ILE A N 1
ATOM 636 C CA . ILE A 1 75 ? -3.946 -4.719 -2.422 1.00 93.50 75 ILE A CA 1
ATOM 637 C C . ILE A 1 75 ? -4.025 -6.171 -2.905 1.00 93.50 75 ILE A C 1
ATOM 639 O O . ILE A 1 75 ? -4.582 -6.432 -3.970 1.00 93.50 75 ILE A O 1
ATOM 643 N N . ASN A 1 76 ? -3.573 -7.133 -2.095 1.00 93.62 76 ASN A N 1
ATOM 644 C CA . ASN A 1 76 ? -3.588 -8.549 -2.461 1.00 93.62 76 ASN A CA 1
ATOM 645 C C . ASN A 1 76 ? -5.006 -9.054 -2.754 1.00 93.62 76 ASN A C 1
ATOM 647 O O . ASN A 1 76 ? -5.215 -9.781 -3.723 1.00 93.62 76 ASN A O 1
ATOM 651 N N . ARG A 1 77 ? -5.997 -8.640 -1.954 1.00 89.88 77 ARG A N 1
ATOM 652 C CA . ARG A 1 77 ? -7.407 -8.976 -2.188 1.00 89.88 77 ARG A CA 1
ATOM 653 C C . ARG A 1 77 ? -7.929 -8.357 -3.482 1.00 89.88 77 ARG A C 1
ATOM 655 O O . ARG A 1 77 ? -8.644 -9.030 -4.220 1.00 89.88 77 ARG A O 1
ATOM 662 N N . TYR A 1 78 ? -7.569 -7.107 -3.772 1.00 90.00 78 TYR A N 1
ATOM 663 C CA . TYR A 1 78 ? -7.958 -6.444 -5.017 1.00 90.00 78 TYR A CA 1
ATOM 664 C C . TYR A 1 78 ? -7.378 -7.163 -6.244 1.00 90.00 78 TYR A C 1
ATOM 666 O O . TYR A 1 78 ? -8.094 -7.426 -7.208 1.00 90.00 78 TYR A O 1
ATOM 674 N N . LEU A 1 79 ? -6.100 -7.546 -6.183 1.00 93.00 79 LEU A N 1
ATOM 675 C CA . LEU A 1 79 ? -5.420 -8.315 -7.228 1.00 93.00 79 LEU A CA 1
ATOM 676 C C . LEU A 1 79 ? -6.016 -9.719 -7.398 1.00 93.00 79 LEU A C 1
ATOM 678 O O . LEU A 1 79 ? -6.167 -10.189 -8.529 1.00 93.00 79 LEU A O 1
ATOM 682 N N . ALA A 1 80 ? -6.418 -10.366 -6.301 1.00 91.50 80 ALA A N 1
ATOM 683 C CA . ALA A 1 80 ? -7.020 -11.697 -6.326 1.00 91.50 80 ALA A CA 1
ATOM 684 C C . ALA A 1 80 ? -8.321 -11.742 -7.141 1.00 91.50 80 ALA A C 1
ATOM 686 O O . ALA A 1 80 ? -8.592 -12.751 -7.793 1.00 91.50 80 ALA A O 1
ATOM 687 N N . LEU A 1 81 ? -9.080 -10.638 -7.199 1.00 89.81 81 LEU A N 1
ATOM 688 C CA . LEU A 1 81 ? -10.262 -10.516 -8.067 1.00 89.81 81 LEU A CA 1
ATOM 689 C C . LEU A 1 81 ? -9.926 -10.665 -9.560 1.00 89.81 81 LEU A C 1
ATOM 691 O O . LEU A 1 81 ? -10.796 -11.019 -10.349 1.00 89.81 81 LEU A O 1
ATOM 695 N N . GLN A 1 82 ? -8.676 -10.403 -9.944 1.00 92.25 82 GLN A N 1
ATOM 696 C CA . GLN A 1 82 ? -8.152 -10.565 -11.303 1.00 92.25 82 GLN A CA 1
ATOM 697 C C . GLN A 1 82 ? -7.258 -11.811 -11.445 1.00 92.25 82 GLN A C 1
ATOM 699 O O . GLN A 1 82 ? -6.538 -11.950 -12.433 1.00 92.25 82 GLN A O 1
ATOM 704 N N . GLY A 1 83 ? -7.267 -12.717 -10.459 1.00 94.50 83 GLY A N 1
ATOM 705 C CA . GLY A 1 83 ? -6.424 -13.918 -10.454 1.00 94.50 83 GLY A CA 1
ATOM 706 C C . GLY A 1 83 ? -4.931 -13.635 -10.253 1.00 94.50 83 GLY A C 1
ATOM 707 O O . GLY A 1 83 ? -4.099 -14.444 -10.659 1.00 94.50 83 GLY A O 1
ATOM 708 N N . LYS A 1 84 ? -4.590 -12.483 -9.664 1.00 95.81 84 LYS A N 1
ATOM 709 C CA . LYS A 1 84 ? -3.223 -12.050 -9.346 1.00 95.81 84 LYS A CA 1
ATOM 710 C C . LYS A 1 84 ? -3.011 -11.967 -7.833 1.00 95.81 84 LYS A C 1
ATOM 712 O O . LYS A 1 84 ? -3.946 -12.084 -7.049 1.00 95.81 84 LYS A O 1
ATOM 717 N N . SER A 1 85 ? -1.774 -11.750 -7.418 1.00 95.75 85 SER A N 1
ATOM 718 C CA . SER A 1 85 ? -1.351 -11.618 -6.025 1.00 95.75 85 SER A CA 1
ATOM 719 C C . SER A 1 85 ? -0.217 -10.603 -5.897 1.00 95.75 85 SER A C 1
ATOM 721 O O . SER A 1 85 ? 0.439 -10.269 -6.882 1.00 95.75 85 SER A O 1
ATOM 723 N N . ASN A 1 86 ? 0.084 -10.164 -4.674 1.00 95.25 86 ASN A N 1
ATOM 724 C CA . ASN A 1 86 ? 1.231 -9.288 -4.396 1.00 95.25 86 ASN A CA 1
ATOM 725 C C . ASN A 1 86 ? 2.547 -9.852 -4.952 1.00 95.25 86 ASN A C 1
ATOM 727 O O . ASN A 1 86 ? 3.386 -9.110 -5.464 1.00 95.25 86 ASN A O 1
ATOM 731 N N . ARG A 1 87 ? 2.702 -11.181 -4.911 1.00 95.38 87 ARG A N 1
ATOM 732 C CA . ARG A 1 87 ? 3.901 -11.872 -5.391 1.00 95.38 87 ARG A CA 1
ATOM 733 C C . ARG A 1 87 ? 4.140 -11.670 -6.887 1.00 95.38 87 ARG A C 1
ATOM 735 O O . ARG A 1 87 ? 5.298 -11.597 -7.292 1.00 95.38 87 ARG A O 1
ATOM 742 N N . ASP A 1 88 ? 3.081 -11.546 -7.689 1.00 95.50 88 ASP A N 1
ATOM 743 C CA . ASP A 1 88 ? 3.193 -11.292 -9.133 1.00 95.50 88 ASP A CA 1
ATOM 744 C C . ASP A 1 88 ? 3.854 -9.937 -9.437 1.00 95.50 88 ASP A C 1
ATOM 746 O O . ASP A 1 88 ? 4.394 -9.745 -10.522 1.00 95.50 88 ASP A O 1
ATOM 750 N N . PHE A 1 89 ? 3.864 -9.030 -8.456 1.00 94.81 89 PHE A N 1
ATOM 751 C CA . PHE A 1 89 ? 4.442 -7.689 -8.534 1.00 94.81 89 PHE A CA 1
ATOM 752 C C . PHE A 1 89 ? 5.642 -7.503 -7.598 1.00 94.81 89 PHE A C 1
ATOM 754 O O . PHE A 1 89 ? 6.015 -6.376 -7.294 1.00 94.81 89 PHE A O 1
ATOM 761 N N . GLN A 1 90 ? 6.254 -8.596 -7.126 1.00 94.94 90 GLN A N 1
ATOM 762 C CA . GLN A 1 90 ? 7.406 -8.571 -6.207 1.00 94.94 90 GLN A CA 1
ATOM 763 C C . GLN A 1 90 ? 7.124 -7.881 -4.857 1.00 94.94 90 GLN A C 1
ATOM 765 O O . GLN A 1 90 ? 8.052 -7.533 -4.128 1.00 94.94 90 GLN A O 1
ATOM 770 N N . LEU A 1 91 ? 5.850 -7.708 -4.501 1.00 95.25 91 LEU A N 1
ATOM 771 C CA . LEU A 1 91 ? 5.439 -7.179 -3.208 1.00 95.25 91 LEU A CA 1
ATOM 772 C C . LEU A 1 91 ? 5.389 -8.300 -2.165 1.00 95.25 91 LEU A C 1
ATOM 774 O O . LEU A 1 91 ? 5.187 -9.477 -2.486 1.00 95.25 91 LEU A O 1
ATOM 778 N N . LEU A 1 92 ? 5.543 -7.924 -0.895 1.00 93.12 92 LEU A N 1
ATOM 779 C CA . LEU A 1 92 ? 5.410 -8.859 0.217 1.00 93.12 92 LEU A CA 1
ATOM 780 C C . LEU A 1 92 ? 3.966 -9.372 0.314 1.00 93.12 92 LEU A C 1
A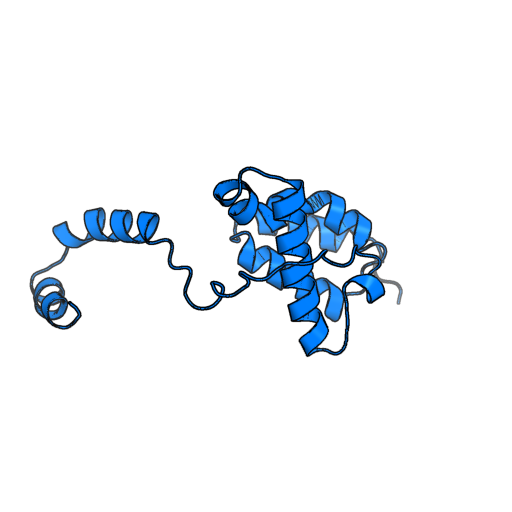TOM 782 O O . LEU A 1 92 ? 2.996 -8.630 0.125 1.00 93.12 92 LEU A O 1
ATOM 786 N N . LEU A 1 93 ? 3.830 -10.665 0.608 1.00 91.31 93 LEU A N 1
ATOM 787 C CA . LEU A 1 93 ? 2.535 -11.242 0.945 1.00 91.31 93 LEU A CA 1
ATOM 788 C C . LEU A 1 93 ? 2.129 -10.765 2.345 1.00 91.31 93 LEU A C 1
ATOM 790 O O . LEU A 1 93 ? 2.987 -10.720 3.229 1.00 91.31 93 LEU A O 1
ATOM 794 N N . PRO A 1 94 ? 0.847 -10.430 2.552 1.00 88.94 94 PRO A N 1
ATOM 795 C CA . PRO A 1 94 ? 0.357 -10.080 3.875 1.00 88.94 94 PRO A CA 1
ATOM 796 C C . PRO A 1 94 ? 0.497 -11.271 4.837 1.00 88.94 94 PRO A C 1
ATOM 798 O O . PRO A 1 94 ? 0.263 -12.419 4.451 1.00 88.94 94 PRO A O 1
ATOM 801 N N . THR A 1 95 ? 0.878 -11.008 6.085 1.00 86.31 95 THR A N 1
ATOM 802 C CA . THR A 1 95 ? 0.893 -11.997 7.168 1.00 86.31 95 THR A CA 1
ATOM 803 C C . THR A 1 95 ? -0.484 -12.102 7.828 1.00 86.31 95 THR A C 1
ATOM 805 O O . THR A 1 95 ? -1.155 -11.093 8.047 1.00 86.31 95 THR A O 1
ATOM 808 N N . GLU A 1 96 ? -0.902 -13.330 8.145 1.00 69.69 96 GLU A N 1
ATOM 809 C CA . GLU A 1 96 ? -2.126 -13.621 8.907 1.00 69.69 96 GLU A CA 1
ATOM 810 C C . GLU A 1 96 ? -1.929 -13.367 10.419 1.00 69.69 96 GLU A C 1
ATOM 812 O O . GLU A 1 96 ? -0.805 -13.525 10.911 1.00 69.69 96 GLU A O 1
ATOM 817 N N . PRO A 1 97 ? -2.996 -13.043 11.180 1.00 59.69 97 PRO A N 1
ATOM 818 C CA . PRO A 1 97 ? -4.384 -12.938 10.740 1.00 59.69 97 PRO A CA 1
ATOM 819 C C . PRO A 1 97 ? -4.760 -11.523 10.291 1.00 59.69 97 PRO A C 1
ATOM 821 O O . PRO A 1 97 ? -4.630 -10.566 11.055 1.00 59.69 97 PRO A O 1
ATOM 824 N N . VAL A 1 98 ? -5.332 -11.396 9.090 1.00 62.50 98 VAL A N 1
ATOM 825 C CA . VAL A 1 98 ? -6.023 -10.160 8.661 1.00 62.50 98 VAL A CA 1
ATOM 826 C C . VAL A 1 98 ? -7.534 -10.291 8.913 1.00 62.50 98 VAL A C 1
ATOM 828 O O . VAL A 1 98 ? -8.375 -9.970 8.076 1.00 62.50 98 VAL A O 1
ATOM 831 N N . GLU A 1 99 ? -7.896 -10.822 10.084 1.00 54.66 99 GLU A N 1
ATOM 832 C CA . GLU A 1 99 ? -9.255 -11.264 10.445 1.00 54.66 99 GLU A CA 1
ATOM 833 C C . GLU A 1 99 ? -10.288 -10.127 10.564 1.00 54.66 99 GLU A C 1
ATOM 835 O O . GLU A 1 99 ? -11.475 -10.394 10.716 1.00 54.66 99 GLU A O 1
ATOM 840 N N . HIS A 1 100 ? -9.871 -8.862 10.461 1.00 54.28 100 HIS A N 1
ATOM 841 C CA . HIS A 1 100 ? -10.740 -7.684 10.598 1.00 54.28 100 HIS A CA 1
ATOM 842 C C . HIS A 1 100 ? -10.946 -6.905 9.287 1.00 54.28 100 HIS A C 1
ATOM 844 O O . HIS A 1 100 ? -11.330 -5.743 9.315 1.00 54.28 100 HIS A O 1
ATOM 850 N N . LEU A 1 101 ? -10.774 -7.528 8.113 1.00 53.50 101 LEU A N 1
ATOM 851 C CA . LEU A 1 101 ? -11.080 -6.900 6.807 1.00 53.50 101 LEU A CA 1
ATOM 852 C C . LEU A 1 101 ? -12.586 -6.632 6.557 1.00 53.50 101 LEU A C 1
ATOM 854 O O . LEU A 1 101 ? -13.010 -6.494 5.407 1.00 53.50 101 LEU A O 1
ATOM 858 N N . ILE A 1 102 ? -13.409 -6.566 7.606 1.00 49.62 102 ILE A N 1
ATOM 859 C CA . ILE A 1 102 ? -14.786 -6.079 7.544 1.00 49.62 102 ILE A CA 1
ATOM 860 C C . ILE A 1 102 ? -14.781 -4.645 8.064 1.00 49.62 102 ILE A C 1
ATOM 862 O O . ILE A 1 102 ? -15.064 -4.424 9.228 1.00 49.62 102 ILE A O 1
ATOM 866 N N . GLU A 1 103 ? -14.455 -3.685 7.203 1.00 53.00 103 GLU A N 1
ATOM 867 C CA . GLU A 1 103 ? -14.937 -2.299 7.351 1.00 53.00 103 GLU A CA 1
ATOM 868 C C . GLU A 1 103 ? -14.779 -1.458 6.070 1.00 53.00 103 GLU A C 1
ATOM 870 O O . GLU A 1 103 ? -15.018 -0.260 6.070 1.00 53.00 103 GLU A O 1
ATOM 875 N N . ASP A 1 104 ? -14.454 -2.058 4.920 1.00 51.12 104 ASP A N 1
ATOM 876 C CA . ASP A 1 104 ? -14.315 -1.286 3.680 1.00 51.12 104 ASP A CA 1
ATOM 877 C C . ASP A 1 104 ? -15.661 -0.888 3.038 1.00 51.12 104 ASP A C 1
ATOM 879 O O . ASP A 1 104 ? -15.683 -0.052 2.139 1.00 51.12 104 ASP A O 1
ATOM 883 N N . GLU A 1 105 ? -16.811 -1.422 3.448 1.00 50.47 105 GLU A N 1
ATOM 884 C CA . GLU A 1 105 ? -18.084 -1.048 2.802 1.00 50.47 105 GLU A CA 1
ATOM 885 C C . GLU A 1 105 ? -18.799 0.156 3.443 1.00 50.47 105 GLU A C 1
ATOM 887 O O . GLU A 1 105 ? -19.637 0.759 2.778 1.00 50.47 105 GLU A O 1
ATOM 892 N N . TYR A 1 106 ? -18.420 0.591 4.658 1.00 47.84 106 TYR A N 1
ATOM 893 C CA . TYR A 1 106 ? -19.128 1.665 5.388 1.00 47.84 106 TYR A CA 1
ATOM 894 C C . TYR A 1 106 ? -18.243 2.542 6.292 1.00 47.84 106 TYR A C 1
ATOM 896 O O . TYR A 1 106 ? -18.686 3.003 7.3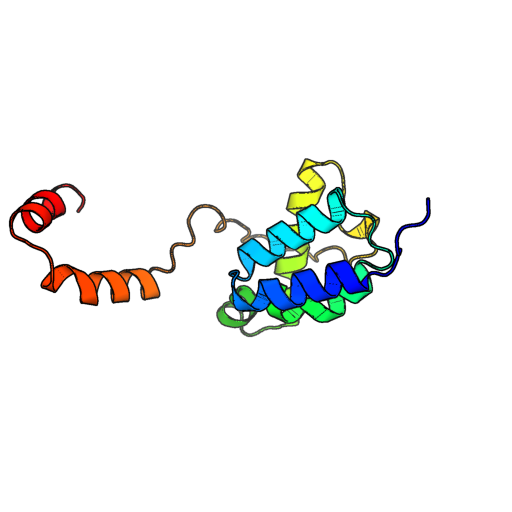40 1.00 47.84 106 TYR A O 1
ATOM 904 N N . A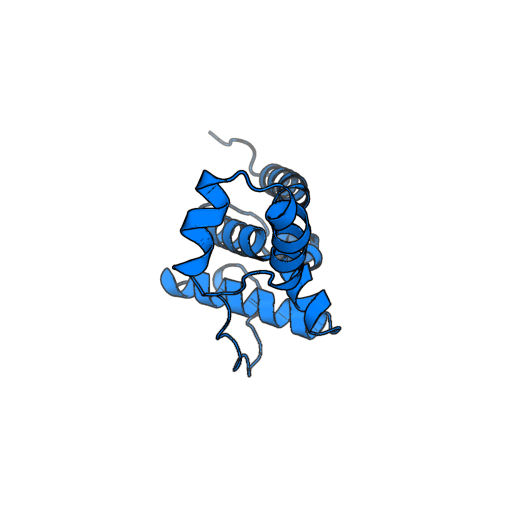SP A 1 107 ? -17.006 2.817 5.888 1.00 52.22 107 ASP A N 1
ATOM 905 C CA . ASP A 1 107 ? -16.120 3.740 6.608 1.00 52.22 107 ASP A CA 1
ATOM 906 C C . ASP A 1 107 ? -16.461 5.206 6.278 1.00 52.22 107 ASP A C 1
ATOM 908 O O . ASP A 1 107 ? -15.757 5.904 5.547 1.00 52.22 107 ASP A O 1
ATOM 912 N N . TYR A 1 108 ? -17.640 5.626 6.734 1.00 54.00 108 TYR A N 1
ATOM 913 C CA . TYR A 1 108 ? -18.018 7.029 6.866 1.00 54.00 108 TYR A CA 1
ATOM 914 C C . TYR A 1 108 ? -17.122 7.609 7.969 1.00 54.00 108 TYR A C 1
ATOM 916 O O . TYR A 1 108 ? -17.153 7.084 9.085 1.00 54.00 108 TYR A O 1
ATOM 924 N N . ASP A 1 109 ? -16.351 8.672 7.707 1.00 61.81 109 ASP A N 1
ATOM 925 C CA . ASP A 1 109 ? -15.707 9.418 8.795 1.00 61.81 109 ASP A CA 1
ATOM 926 C C . ASP A 1 109 ? -16.816 10.113 9.591 1.00 61.81 109 ASP A C 1
ATOM 928 O O . ASP A 1 109 ? -17.203 11.251 9.328 1.00 61.81 109 ASP A O 1
ATOM 932 N N . GLN A 1 110 ? -17.394 9.377 10.542 1.00 59.62 110 GLN A N 1
ATOM 933 C CA . GLN A 1 110 ? -18.475 9.866 11.387 1.00 59.62 110 GLN A CA 1
ATOM 934 C C . GLN A 1 110 ? -18.058 11.125 12.140 1.00 59.62 110 GLN A C 1
ATOM 936 O O . GLN A 1 110 ? -18.926 11.914 12.489 1.00 59.62 110 GLN A O 1
ATOM 941 N N . SER A 1 111 ? -16.763 11.335 12.386 1.00 65.19 111 SER A N 1
ATOM 942 C CA . SER A 1 111 ? -16.289 12.514 13.106 1.00 65.19 111 SER A CA 1
ATOM 943 C C . SER A 1 111 ? -16.327 13.741 12.200 1.00 65.19 111 SER A C 1
ATOM 945 O O . SER A 1 111 ? -16.925 14.751 12.571 1.00 65.19 111 SER A O 1
ATOM 947 N N 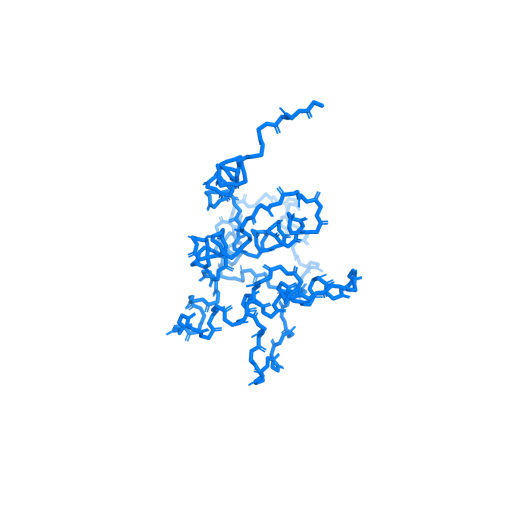. GLU A 1 112 ? -15.775 13.634 10.989 1.00 72.00 112 GLU A N 1
ATOM 948 C CA . GLU A 1 112 ? -15.819 14.699 9.980 1.00 72.00 112 GLU A CA 1
ATOM 949 C C . GLU A 1 112 ? -17.265 15.019 9.567 1.00 72.00 112 GLU A C 1
ATOM 951 O O . GLU A 1 112 ? -17.671 16.180 9.528 1.00 72.00 112 GLU A O 1
ATOM 956 N N . GLU A 1 113 ? -18.095 14.000 9.349 1.00 70.44 113 GLU A N 1
ATOM 957 C CA . GLU A 1 113 ? -19.507 14.172 9.000 1.00 70.44 113 GLU A CA 1
ATOM 958 C C . GLU A 1 113 ? -20.321 14.750 10.156 1.00 70.44 113 GLU A C 1
ATOM 960 O O . GLU A 1 113 ? -21.178 15.604 9.930 1.00 70.44 113 GLU A O 1
ATOM 965 N N . GLN A 1 114 ? -20.029 14.373 11.404 1.00 72.75 114 GLN A N 1
ATOM 966 C CA . GLN A 1 114 ? -20.657 14.999 12.564 1.00 72.75 114 GLN A CA 1
ATOM 967 C C . GLN A 1 114 ? -20.241 16.468 12.688 1.00 72.75 114 GLN A C 1
ATOM 969 O O . GLN A 1 114 ? -21.078 17.301 13.033 1.00 72.75 114 GLN A O 1
ATOM 974 N N . GLU A 1 115 ? -18.995 16.828 12.377 1.00 79.06 115 GLU A N 1
ATOM 975 C CA . GLU A 1 115 ? -18.555 18.227 12.328 1.00 79.06 115 GLU A CA 1
ATOM 976 C C . GLU A 1 115 ? -19.241 19.013 11.201 1.00 79.06 115 GLU A C 1
ATOM 978 O O . GLU A 1 115 ? -19.757 20.112 11.438 1.00 79.06 115 GLU A O 1
ATOM 983 N N . ILE A 1 116 ? -19.323 18.440 9.997 1.00 80.25 116 ILE A N 1
ATOM 984 C CA . ILE A 1 116 ? -20.038 19.009 8.848 1.00 80.25 116 ILE A CA 1
ATOM 985 C C . ILE A 1 116 ? -21.522 19.188 9.188 1.00 80.25 116 ILE A C 1
ATOM 987 O O . ILE A 1 116 ? -22.084 20.263 8.959 1.00 80.25 116 ILE A O 1
ATOM 991 N N . ALA A 1 117 ? -22.156 18.179 9.783 1.00 78.44 117 ALA A N 1
ATOM 992 C CA . ALA A 1 117 ? -23.544 18.218 10.220 1.00 78.44 117 ALA A CA 1
ATOM 993 C C . ALA A 1 117 ? -23.749 19.281 11.307 1.00 78.44 117 ALA A C 1
ATOM 995 O O . ALA A 1 117 ? -24.624 20.134 11.168 1.00 78.44 117 ALA A O 1
ATOM 996 N N . ASN A 1 118 ? -22.906 19.318 12.340 1.00 83.69 118 ASN A N 1
ATOM 997 C CA . ASN A 1 118 ? -22.972 20.316 13.412 1.00 83.69 118 ASN A CA 1
ATOM 998 C C . ASN A 1 118 ? -22.817 21.746 12.882 1.00 83.69 118 ASN A C 1
ATOM 1000 O O . ASN A 1 118 ? -23.472 22.666 13.374 1.00 83.69 118 ASN A O 1
ATOM 1004 N N . ARG A 1 119 ? -21.978 21.941 11.860 1.00 85.88 119 ARG A N 1
ATOM 1005 C CA . ARG A 1 119 ? -21.780 23.237 11.206 1.00 85.88 119 ARG A CA 1
ATOM 1006 C C . ARG A 1 119 ? -22.953 23.626 10.306 1.00 85.88 119 ARG A C 1
ATOM 1008 O O . ARG A 1 119 ? -23.333 24.797 10.277 1.00 85.88 119 ARG A O 1
ATOM 1015 N N . ASN A 1 120 ? -23.520 22.672 9.571 1.00 83.12 120 ASN A N 1
ATOM 1016 C CA . ASN A 1 120 ? -24.482 22.947 8.504 1.00 83.12 120 ASN A CA 1
ATOM 1017 C C . ASN A 1 120 ? -25.945 22.880 8.963 1.00 83.12 120 ASN A C 1
ATOM 1019 O O . ASN A 1 120 ? -26.757 23.650 8.453 1.00 83.12 120 ASN A O 1
ATOM 1023 N N . ILE A 1 121 ? -26.294 22.042 9.948 1.00 86.06 121 ILE A N 1
ATOM 1024 C CA . ILE A 1 121 ? -27.656 21.927 10.510 1.00 86.06 121 ILE A CA 1
ATOM 1025 C C . ILE A 1 121 ? -28.207 23.288 10.981 1.00 86.06 121 ILE A C 1
ATOM 1027 O O . ILE A 1 121 ? -29.353 23.615 10.650 1.00 86.06 121 ILE A O 1
ATOM 1031 N N . PRO A 1 122 ? -27.430 24.140 11.682 1.00 86.62 122 PRO A N 1
ATOM 1032 C CA . PRO A 1 122 ? -27.896 25.472 12.062 1.00 86.62 122 PRO A CA 1
ATOM 1033 C C . PRO A 1 122 ? -28.192 26.390 10.864 1.00 86.62 122 PRO A C 1
ATOM 1035 O O . PRO A 1 122 ? -29.068 27.251 10.968 1.00 86.62 122 PRO A O 1
ATOM 1038 N N . LEU A 1 123 ? -27.510 26.193 9.728 1.00 88.19 123 LEU A N 1
ATOM 1039 C CA . LEU A 1 123 ? -27.605 27.024 8.518 1.00 88.19 123 LEU A CA 1
ATOM 1040 C C . LEU A 1 123 ? -28.754 26.623 7.576 1.00 88.19 123 LEU A C 1
ATOM 1042 O O . LEU A 1 123 ? -28.983 27.293 6.570 1.00 88.19 123 LEU A O 1
ATOM 1046 N N . LEU A 1 124 ? -29.486 25.549 7.884 1.00 86.50 124 LEU A N 1
ATOM 1047 C CA . LEU A 1 124 ? -30.560 25.051 7.025 1.00 86.50 124 LEU A CA 1
ATOM 1048 C C . LEU A 1 124 ? -31.748 26.013 6.961 1.00 86.50 124 LEU A C 1
ATOM 1050 O O . LEU A 1 124 ? -32.208 26.528 7.987 1.00 86.50 124 LEU A O 1
ATOM 1054 N N . ASN A 1 125 ? -32.300 26.176 5.757 1.00 86.31 125 ASN A N 1
ATOM 1055 C CA . ASN A 1 125 ? -33.530 26.931 5.536 1.00 86.31 125 ASN A CA 1
ATOM 1056 C C . ASN A 1 125 ? -34.788 26.135 5.954 1.00 86.31 125 ASN A C 1
ATOM 1058 O O . ASN A 1 125 ? -34.723 24.951 6.287 1.00 86.31 125 ASN A O 1
ATOM 1062 N N . GLN A 1 126 ? -35.948 26.798 5.954 1.00 81.50 126 GLN A N 1
ATOM 1063 C CA . GLN A 1 126 ? -37.208 26.239 6.464 1.00 81.50 126 GLN A CA 1
ATOM 1064 C C . GLN A 1 126 ? -37.650 24.961 5.724 1.00 81.50 126 GLN A C 1
ATOM 1066 O O . GLN A 1 126 ? -38.126 24.023 6.362 1.00 81.50 126 GLN A O 1
ATOM 1071 N N . GLU A 1 127 ? -37.411 24.888 4.413 1.00 82.38 127 GLU A N 1
ATOM 1072 C CA . GLU A 1 127 ? -37.757 23.724 3.588 1.00 82.38 127 GLU A CA 1
ATOM 1073 C C . GLU A 1 127 ? -36.792 22.552 3.817 1.00 82.38 127 GLU A C 1
ATOM 1075 O O . GLU A 1 127 ? -37.221 21.406 3.948 1.00 82.38 127 GLU A O 1
ATOM 1080 N N . GLN A 1 128 ? -35.493 22.829 3.963 1.00 79.06 128 GLN A N 1
ATOM 1081 C CA . GLN A 1 128 ? -34.472 21.821 4.273 1.00 79.06 128 GLN A CA 1
ATOM 1082 C C . GLN A 1 128 ? -34.629 21.243 5.686 1.00 79.06 128 GLN A C 1
ATOM 1084 O O . GLN A 1 128 ? -34.430 20.050 5.901 1.00 79.06 128 GLN A O 1
ATOM 1089 N N . ARG A 1 129 ? -35.042 22.056 6.666 1.00 81.44 129 ARG A N 1
ATOM 1090 C CA . ARG A 1 129 ? -35.337 21.569 8.025 1.00 81.44 129 ARG A CA 1
ATOM 1091 C C . ARG A 1 129 ? -36.543 20.635 8.063 1.00 81.44 129 ARG A C 1
ATOM 1093 O O . ARG A 1 129 ? -36.605 19.767 8.928 1.00 81.44 129 ARG A O 1
ATOM 1100 N N . ARG A 1 130 ? -37.491 20.790 7.135 1.00 79.25 130 ARG A N 1
ATOM 1101 C CA . ARG A 1 130 ? -38.728 19.998 7.110 1.00 79.25 130 ARG A CA 1
ATOM 1102 C C . ARG A 1 130 ? -38.506 18.535 6.715 1.00 79.25 130 ARG A C 1
ATOM 1104 O O . ARG A 1 130 ? -39.341 17.703 7.051 1.00 79.25 130 ARG A O 1
ATOM 1111 N N . ILE A 1 131 ? -37.411 18.222 6.017 1.00 73.81 131 ILE A N 1
ATOM 1112 C CA . ILE A 1 131 ? -37.095 16.864 5.533 1.00 73.81 131 ILE A CA 1
ATOM 1113 C C . ILE A 1 131 ? -36.177 16.062 6.471 1.00 73.81 131 ILE A C 1
ATOM 1115 O O . ILE A 1 131 ? -36.162 14.838 6.390 1.00 73.81 131 ILE A O 1
ATOM 1119 N N . LEU A 1 132 ? -35.460 16.718 7.389 1.00 70.50 132 LEU A N 1
ATOM 1120 C CA . LEU A 1 132 ? -34.597 16.062 8.386 1.00 70.50 132 LEU A CA 1
ATOM 1121 C C . LEU A 1 132 ? -35.297 15.006 9.273 1.00 70.50 132 LEU A C 1
ATOM 1123 O O . LEU A 1 132 ? -34.688 13.966 9.506 1.00 70.50 132 LEU A O 1
ATOM 1127 N N . PRO A 1 133 ? -36.552 15.192 9.738 1.00 66.81 133 PRO A N 1
ATOM 1128 C CA . PRO A 1 133 ? -37.230 14.231 10.619 1.00 66.81 133 PRO A CA 1
ATOM 1129 C C . PRO A 1 133 ? -37.580 12.883 9.970 1.00 66.81 133 PRO A C 1
ATOM 1131 O O . PRO A 1 133 ? -38.174 12.040 10.627 1.00 66.81 133 PRO A O 1
ATOM 1134 N N . ILE A 1 134 ? -37.310 12.705 8.674 1.00 56.50 134 ILE A N 1
ATOM 1135 C CA . ILE A 1 134 ? -37.630 11.484 7.918 1.00 56.50 134 ILE A CA 1
ATOM 1136 C C . ILE A 1 134 ? -36.439 10.504 7.917 1.00 56.50 134 ILE A C 1
ATOM 1138 O O . ILE A 1 134 ? -36.608 9.331 7.601 1.00 56.50 134 ILE A O 1
ATOM 1142 N N . TYR A 1 135 ? -35.241 10.977 8.276 1.00 49.56 135 TYR A N 1
ATOM 1143 C CA . TYR A 1 135 ? -33.979 10.234 8.169 1.00 49.56 135 TYR A CA 1
ATOM 1144 C C . TYR A 1 135 ? -33.328 9.896 9.528 1.00 49.56 135 TYR A C 1
ATOM 1146 O O . TYR A 1 135 ? -32.213 9.378 9.543 1.00 49.56 135 TYR A O 1
ATOM 1154 N N . PHE A 1 136 ? -34.021 10.158 10.643 1.00 45.97 136 PHE A N 1
ATOM 1155 C CA . PHE A 1 136 ? -33.671 9.750 12.013 1.00 45.97 136 PHE A CA 1
ATOM 1156 C C . PHE A 1 136 ? -34.856 9.018 12.646 1.00 45.97 136 PHE A C 1
ATOM 1158 O O . PHE A 1 136 ? -34.610 8.130 13.490 1.00 45.97 136 PHE A O 1
#

Secondary structure (DSSP, 8-state):
------THHHHHHHHHHTTTS-HHHHHHHHHHHHHHS--S-HHHHHHHHTTGGGHHHHHHHS-HHHHHHHHHHHHHHHHHTTT--GGGGTPPPPPSP-TT---TT----HHHHHHHHHHHGGG--HHHHHHGGG--

Radius of gyration: 19.21 Å; chains: 1; bounding box: 49×41×46 Å

Foldseek 3Di:
DDDDPDCVVVVVVLVVCLVPDQLCVSLVVLLVCVVPPDHPASPVVCVVCLCSNQVVVCVVVVDSVVSSLLSQAVSQVSQVVVVDGCVVRVHDHRDDDPVPPPDPPPPDVCVVVVVVCVVCVVVDDPVRVVCVVVPD

Sequence (136 aa):
MNLLTDDSIWFTMLQEAIHVQLPRALRRMFSQMLLFCEIENPLALWEQFKYHLSEDYIRRLNDNDLAYNYALAYINRYLALQGKSNRDFQLLLPTEPVEHLIEDEYDYDQSEEQEIANRNIPLLNQEQRRILPIYF

Organism: Acanthoscelides obtectus (NCBI:txid200917)